Protein AF-A0A3G8LGU8-F1 (afdb_monomer_lite)

pLDDT: mean 89.73, std 9.66, range [51.25, 98.5]

Organism: NCBI:txid538220

Radius of gyration: 16.52 Å; chains: 1; bounding box: 52×31×37 Å

Secondary structure (DSSP, 8-state):
--HHHHHHHHHHHHHHHHHHHHHHHHHHHHHHHHHHHT----HHHHHHH----HHHHHHHHHHHHTHHHHHHHHHHHS-TT--GGGS-HHHHHHHHHHHHHHTTS-HHHHHHHHHHHHHHHSSTTHHHHHHHHHHHHHHHHT-

InterPro domains:
  IPR006027 NusB/RsmB/TIM44 [PF01029] (28-139)
  IPR035926 NusB-like superfamily [G3DSA:1.10.940.10] (21-143)
  IPR035926 NusB-like superfamily [SSF48013] (22-135)

Foldseek 3Di:
DDPVVVVVVVVVVVVVVVVVLVLLVVLLVQQLVCLVVVHQRDLVVCVVPDDDDPVSSVLNVVCSVCVVVLVVLLCVLDDPVDDPNPDRSSLSSLLSSLLSVVVPDDLVVSLVSSLVVCVVPPPDPSSVVSSSSSVSSNVVVVD

Sequence (143 aa):
MDQNNKTEINKNKIRFLYKALKFRINIITIIYQAELFNEKIDSNEIFKNQDLSASELKVIEEIALDYDRFIKVSKSLISSEWEWERISPLTRAIIIYGEYEMLHNDKLVVINEMVKITKNYVPNNDYKFVNKVLDMFAKKINK

Structure (mmCIF, N/CA/C/O backbone):
data_AF-A0A3G8LGU8-F1
#
_entry.id   AF-A0A3G8LGU8-F1
#
loop_
_atom_site.group_PDB
_atom_site.id
_atom_site.type_symbol
_atom_site.label_atom_id
_atom_site.label_alt_id
_atom_site.label_comp_id
_atom_site.label_asym_id
_atom_site.label_entity_id
_atom_site.label_seq_id
_atom_site.pdbx_PDB_ins_code
_atom_site.Cartn_x
_atom_site.Cartn_y
_atom_site.Cartn_z
_atom_site.occupancy
_atom_site.B_iso_or_equiv
_atom_site.auth_seq_id
_atom_site.auth_comp_id
_atom_site.auth_asym_id
_atom_site.auth_atom_id
_atom_site.pdbx_PDB_model_num
ATOM 1 N N . MET A 1 1 ? 36.854 14.179 -13.150 1.00 55.00 1 MET A N 1
ATOM 2 C CA . MET A 1 1 ? 35.685 13.391 -12.680 1.00 55.00 1 MET A CA 1
ATOM 3 C C . MET A 1 1 ? 34.451 14.194 -13.030 1.00 55.00 1 MET A C 1
ATOM 5 O O . MET A 1 1 ? 34.080 15.127 -12.322 1.00 55.00 1 MET A O 1
ATOM 9 N N . ASP A 1 2 ? 33.918 13.893 -14.206 1.00 63.94 2 ASP A N 1
ATOM 10 C CA . ASP A 1 2 ? 33.371 14.906 -15.103 1.00 63.94 2 ASP A CA 1
ATOM 11 C C . ASP A 1 2 ? 31.873 15.130 -14.900 1.00 63.94 2 ASP A C 1
ATOM 13 O O . ASP A 1 2 ? 31.121 14.209 -14.569 1.00 63.94 2 ASP A O 1
ATOM 17 N N . GLN A 1 3 ? 31.430 16.371 -15.120 1.00 65.00 3 GLN A N 1
ATOM 18 C CA . GLN A 1 3 ? 30.024 16.786 -15.023 1.00 65.00 3 GLN A CA 1
ATOM 19 C C . GLN A 1 3 ? 29.087 15.921 -15.892 1.00 65.00 3 GLN A C 1
ATOM 21 O O . GLN A 1 3 ? 27.934 15.702 -15.514 1.00 65.00 3 GLN A O 1
ATOM 26 N N . ASN A 1 4 ? 29.593 15.349 -16.990 1.00 70.31 4 ASN A N 1
ATOM 27 C CA . ASN A 1 4 ? 28.853 14.426 -17.855 1.00 70.31 4 ASN A CA 1
ATOM 28 C C . ASN A 1 4 ? 28.490 13.111 -17.148 1.00 70.31 4 ASN A C 1
ATOM 30 O O . ASN A 1 4 ? 27.339 12.686 -17.217 1.00 70.31 4 ASN A O 1
ATOM 34 N N . ASN A 1 5 ? 29.412 12.529 -16.373 1.00 73.25 5 ASN A N 1
ATOM 35 C CA . ASN A 1 5 ? 29.165 11.285 -15.637 1.00 73.25 5 ASN A CA 1
ATOM 36 C C . ASN A 1 5 ? 28.153 11.507 -14.492 1.00 73.25 5 ASN A C 1
ATOM 38 O O . ASN A 1 5 ? 27.206 10.744 -14.317 1.00 73.25 5 ASN A O 1
ATOM 42 N N . LYS A 1 6 ? 28.256 12.636 -13.769 1.00 73.81 6 LYS A N 1
ATOM 43 C CA . LYS A 1 6 ? 27.252 13.023 -12.752 1.00 73.81 6 LYS A CA 1
ATOM 44 C C . LYS A 1 6 ? 25.853 13.225 -13.353 1.00 73.81 6 LYS A C 1
ATOM 46 O O . LYS A 1 6 ? 24.857 12.844 -12.741 1.00 73.81 6 LYS A O 1
ATOM 51 N N . THR A 1 7 ? 25.773 13.809 -14.548 1.00 78.62 7 THR A N 1
ATOM 52 C CA . THR A 1 7 ? 24.504 14.051 -15.253 1.00 78.62 7 THR A CA 1
ATOM 53 C C . THR A 1 7 ? 23.851 12.745 -15.706 1.00 78.62 7 THR A C 1
ATOM 55 O O . THR A 1 7 ? 22.640 12.575 -15.564 1.00 78.62 7 THR A O 1
ATOM 58 N N . GLU A 1 8 ? 24.641 11.798 -16.204 1.00 83.00 8 GLU A N 1
ATOM 59 C CA . GLU A 1 8 ? 24.161 10.484 -16.630 1.00 83.00 8 GLU A CA 1
ATOM 60 C C . GLU A 1 8 ? 23.677 9.627 -15.450 1.00 83.00 8 GLU A C 1
ATOM 62 O O . GLU A 1 8 ? 22.576 9.070 -15.498 1.00 83.00 8 GLU A O 1
ATOM 67 N N . ILE A 1 9 ? 24.421 9.621 -14.337 1.00 83.38 9 ILE A N 1
ATOM 68 C CA . ILE A 1 9 ? 24.011 8.965 -13.084 1.00 83.38 9 ILE A CA 1
ATOM 69 C C . ILE A 1 9 ? 22.657 9.508 -12.599 1.00 83.38 9 ILE A C 1
ATOM 71 O O . ILE A 1 9 ? 21.764 8.733 -12.245 1.00 83.38 9 ILE A O 1
ATOM 75 N N . ASN A 1 10 ? 22.462 10.830 -12.634 1.00 88.94 10 ASN A N 1
ATOM 76 C CA . ASN A 1 10 ? 21.195 11.450 -12.241 1.00 88.94 10 ASN A CA 1
ATOM 77 C C . ASN A 1 10 ? 20.031 11.039 -13.153 1.00 88.94 10 ASN A C 1
ATOM 79 O O . ASN A 1 10 ? 18.954 10.709 -12.653 1.00 88.94 10 ASN A O 1
ATOM 83 N N . LYS A 1 11 ? 20.239 10.992 -14.476 1.00 88.75 11 LYS A N 1
ATOM 84 C CA . LYS A 1 11 ? 19.216 10.525 -15.429 1.00 88.75 11 LYS A CA 1
ATOM 85 C C . LYS A 1 11 ? 18.814 9.074 -15.165 1.00 88.75 11 LYS A C 1
ATOM 87 O O . LYS A 1 11 ? 17.623 8.765 -15.133 1.00 88.75 11 LYS A O 1
ATOM 92 N N . ASN A 1 12 ? 19.787 8.198 -14.921 1.00 91.06 12 ASN A N 1
ATOM 93 C CA . ASN A 1 12 ? 19.529 6.788 -14.629 1.00 91.06 12 ASN A CA 1
ATOM 94 C C . ASN A 1 12 ? 18.749 6.609 -13.323 1.00 91.06 12 ASN A C 1
ATOM 96 O O . ASN A 1 12 ? 17.773 5.858 -13.286 1.00 91.06 12 ASN A O 1
ATOM 100 N N . LYS A 1 13 ? 19.109 7.364 -12.279 1.00 90.88 13 LYS A N 1
ATOM 101 C CA . LYS A 1 13 ? 18.372 7.375 -11.010 1.00 90.88 13 LYS A CA 1
ATOM 102 C C . LYS A 1 13 ? 16.930 7.849 -11.190 1.00 90.88 13 LYS A C 1
ATOM 104 O O . LYS A 1 13 ? 16.017 7.193 -10.699 1.00 90.88 13 LYS A O 1
ATOM 109 N N . ILE A 1 14 ? 16.706 8.945 -11.918 1.00 91.69 14 ILE A N 1
ATOM 110 C CA . ILE A 1 14 ? 15.353 9.458 -12.195 1.00 91.69 14 ILE A CA 1
ATOM 111 C C . ILE A 1 14 ? 14.529 8.413 -12.947 1.00 91.69 14 ILE A C 1
ATOM 113 O O . ILE A 1 14 ? 13.391 8.142 -12.572 1.00 91.69 14 ILE A O 1
ATOM 117 N N . ARG A 1 15 ? 15.111 7.773 -13.968 1.00 93.31 15 ARG A N 1
ATOM 118 C CA . ARG A 1 15 ? 14.438 6.714 -14.729 1.00 93.31 15 ARG A CA 1
ATOM 119 C C . ARG A 1 15 ? 14.059 5.529 -13.844 1.00 93.31 15 ARG A C 1
ATOM 121 O O . ARG A 1 15 ? 12.964 4.995 -13.994 1.00 93.31 15 ARG A O 1
ATOM 128 N N . PHE A 1 16 ? 14.944 5.118 -12.939 1.00 92.44 16 PHE A N 1
ATOM 129 C CA . PHE A 1 16 ? 14.666 4.051 -11.981 1.00 92.44 16 PHE A CA 1
ATOM 130 C C . PHE A 1 16 ? 13.510 4.420 -11.043 1.00 92.44 16 PHE A C 1
ATOM 132 O O . PHE A 1 16 ? 12.551 3.661 -10.932 1.00 92.44 16 PHE A O 1
ATOM 139 N N . LEU A 1 17 ? 13.557 5.612 -10.438 1.00 92.19 17 LEU A N 1
ATOM 140 C CA . LEU A 1 17 ? 12.504 6.098 -9.541 1.00 92.19 17 LEU A CA 1
ATOM 141 C C . LEU A 1 17 ? 11.157 6.222 -10.259 1.00 92.19 17 LEU A C 1
ATOM 143 O O . LEU A 1 17 ? 10.133 5.827 -9.712 1.00 92.19 17 LEU A O 1
ATOM 147 N N . TYR A 1 18 ? 11.162 6.709 -11.500 1.00 93.88 18 TYR A N 1
ATOM 148 C CA . TYR A 1 18 ? 9.960 6.797 -12.321 1.00 93.88 18 TYR A CA 1
ATOM 149 C C . TYR A 1 18 ? 9.362 5.417 -12.615 1.00 93.88 18 TYR A C 1
ATOM 151 O O . TYR A 1 18 ? 8.157 5.232 -12.474 1.00 93.88 18 TYR A O 1
ATOM 159 N N . LYS A 1 19 ? 10.194 4.432 -12.980 1.00 94.38 19 LYS A N 1
ATOM 160 C CA . LYS A 1 19 ? 9.735 3.052 -13.195 1.00 94.38 19 LYS A CA 1
ATOM 161 C C . LYS A 1 19 ? 9.132 2.454 -11.926 1.00 94.38 19 LYS A C 1
ATOM 163 O O . LYS A 1 19 ? 8.055 1.877 -11.998 1.00 94.38 19 LYS A O 1
ATOM 168 N N . ALA A 1 20 ? 9.798 2.625 -10.784 1.00 93.81 20 ALA A N 1
ATOM 169 C CA . ALA A 1 20 ? 9.303 2.137 -9.501 1.00 93.81 20 ALA A CA 1
ATOM 170 C C . ALA A 1 20 ? 7.975 2.806 -9.117 1.00 93.81 20 ALA A C 1
ATOM 172 O O . ALA A 1 20 ? 7.037 2.124 -8.725 1.00 93.81 20 ALA A O 1
ATOM 173 N N . LEU A 1 21 ? 7.854 4.126 -9.282 1.00 95.44 21 LEU A N 1
ATOM 174 C CA . LEU A 1 21 ? 6.600 4.836 -9.031 1.00 95.44 21 LEU A CA 1
ATOM 175 C C . LEU A 1 21 ? 5.480 4.348 -9.957 1.00 95.44 21 LEU A C 1
ATOM 177 O O . LEU A 1 21 ? 4.392 4.055 -9.475 1.00 95.44 21 LEU A O 1
ATOM 181 N N . LYS A 1 22 ? 5.747 4.226 -11.265 1.00 95.25 22 LYS A N 1
ATOM 182 C CA . LYS A 1 22 ? 4.765 3.729 -12.238 1.00 95.25 22 LYS A CA 1
ATOM 183 C C . LYS A 1 22 ? 4.263 2.334 -11.856 1.00 95.25 22 LYS A C 1
ATOM 185 O O . LYS A 1 22 ? 3.058 2.121 -11.840 1.00 95.25 22 LYS A O 1
ATOM 190 N N . PHE A 1 23 ? 5.175 1.440 -11.480 1.00 95.75 23 PHE A N 1
ATOM 191 C CA . PHE A 1 23 ? 4.850 0.090 -11.020 1.00 95.75 23 PHE A CA 1
ATOM 192 C C . PHE A 1 23 ? 3.884 0.106 -9.824 1.00 95.75 23 PHE A C 1
ATOM 194 O O . PHE A 1 23 ? 2.842 -0.544 -9.856 1.00 95.75 23 PHE A O 1
ATOM 201 N N . ARG A 1 24 ? 4.178 0.916 -8.794 1.00 97.50 24 ARG A N 1
ATOM 202 C CA . ARG A 1 24 ? 3.294 1.070 -7.624 1.00 97.50 24 ARG A CA 1
ATOM 203 C C . ARG A 1 24 ? 1.916 1.593 -8.016 1.00 97.50 24 ARG A C 1
ATOM 205 O O . ARG A 1 24 ? 0.909 1.043 -7.589 1.00 97.50 24 ARG A O 1
ATOM 212 N N . ILE A 1 25 ? 1.869 2.644 -8.837 1.00 96.50 25 ILE A N 1
ATOM 213 C CA . ILE A 1 25 ? 0.612 3.275 -9.261 1.00 96.50 25 ILE A CA 1
ATOM 214 C C . ILE A 1 25 ? -0.258 2.307 -10.062 1.00 96.50 25 ILE A C 1
ATOM 216 O O . ILE A 1 25 ? -1.465 2.261 -9.832 1.00 96.50 25 ILE A O 1
ATOM 220 N N . ASN A 1 26 ? 0.337 1.510 -10.948 1.00 94.88 26 ASN A N 1
ATOM 221 C CA . ASN A 1 26 ? -0.393 0.510 -11.719 1.00 94.88 26 ASN A CA 1
ATOM 222 C C . ASN A 1 26 ? -1.086 -0.503 -10.797 1.00 94.88 26 ASN A C 1
ATOM 224 O O . ASN A 1 26 ? -2.288 -0.717 -10.916 1.00 94.88 26 ASN A O 1
ATOM 228 N N . ILE A 1 27 ? -0.367 -1.051 -9.814 1.00 95.75 27 ILE A N 1
ATOM 229 C CA . ILE A 1 27 ? -0.931 -2.032 -8.875 1.00 95.75 27 ILE A CA 1
ATOM 230 C C . ILE A 1 27 ? -1.986 -1.393 -7.963 1.00 95.75 27 ILE A C 1
ATOM 232 O O . ILE A 1 27 ? -3.079 -1.934 -7.810 1.00 95.75 27 ILE A O 1
ATOM 236 N N . ILE A 1 28 ? -1.701 -0.212 -7.404 1.00 97.19 28 ILE A N 1
ATOM 237 C CA . ILE A 1 28 ? -2.655 0.532 -6.566 1.00 97.19 28 ILE A CA 1
ATOM 238 C C . ILE A 1 28 ? -3.943 0.831 -7.339 1.00 97.19 28 ILE A C 1
ATOM 240 O O . ILE A 1 28 ? -5.021 0.775 -6.758 1.00 97.19 28 ILE A O 1
ATOM 244 N N . THR A 1 29 ? -3.857 1.112 -8.641 1.00 94.62 29 THR A N 1
ATOM 245 C CA . THR A 1 29 ? -5.034 1.374 -9.483 1.00 94.62 29 THR A CA 1
ATOM 246 C C . THR A 1 29 ? -5.937 0.148 -9.591 1.00 94.62 29 THR A C 1
ATOM 248 O O . THR A 1 29 ? -7.154 0.288 -9.505 1.00 94.62 29 THR A O 1
ATOM 251 N N . ILE A 1 30 ? -5.363 -1.049 -9.720 1.00 93.81 30 ILE A N 1
ATOM 252 C CA . ILE A 1 30 ? -6.127 -2.304 -9.749 1.00 93.81 30 ILE A CA 1
ATOM 253 C C . ILE A 1 30 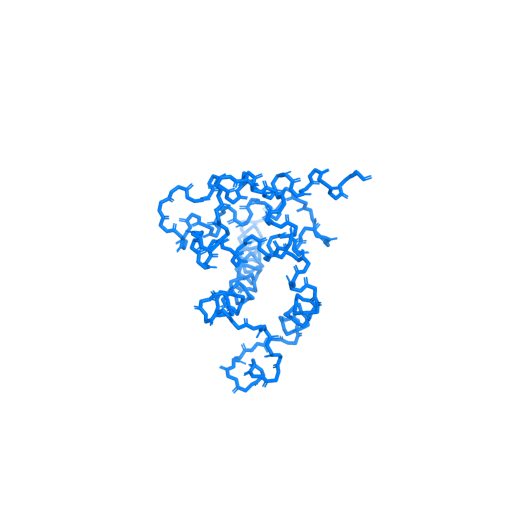? -6.822 -2.554 -8.409 1.00 93.81 30 ILE A C 1
ATOM 255 O O . ILE A 1 30 ? -8.018 -2.831 -8.373 1.00 93.81 30 ILE A O 1
ATOM 259 N N . ILE A 1 31 ? -6.101 -2.386 -7.299 1.00 95.50 31 ILE A N 1
ATOM 260 C CA . ILE A 1 31 ? -6.685 -2.543 -5.960 1.00 95.50 31 ILE A CA 1
ATOM 261 C C . ILE A 1 31 ? -7.784 -1.495 -5.735 1.00 95.50 31 ILE A C 1
ATOM 263 O O . ILE A 1 31 ? -8.836 -1.797 -5.185 1.00 95.50 31 ILE A O 1
ATOM 267 N N . TYR A 1 32 ? -7.574 -0.264 -6.201 1.00 95.25 32 TYR A N 1
ATOM 268 C CA . TYR A 1 32 ? -8.568 0.801 -6.121 1.00 95.25 32 TYR A CA 1
ATOM 269 C C . TYR A 1 32 ? -9.853 0.448 -6.872 1.00 95.25 32 TYR A C 1
ATOM 271 O O . TYR A 1 32 ? -10.933 0.704 -6.348 1.00 95.25 32 TYR A O 1
ATOM 279 N N . GLN A 1 33 ? -9.757 -0.149 -8.063 1.00 92.56 33 GLN A N 1
ATOM 280 C CA . GLN A 1 33 ? -10.931 -0.609 -8.809 1.00 92.56 33 GLN A CA 1
ATOM 281 C C . GLN A 1 33 ? -11.719 -1.651 -8.005 1.00 92.56 33 GLN A C 1
ATOM 283 O O . GLN A 1 33 ? -12.919 -1.473 -7.811 1.00 92.56 33 GLN A O 1
ATOM 288 N N . ALA A 1 34 ? -11.040 -2.662 -7.456 1.00 91.88 34 ALA A N 1
ATOM 289 C CA . ALA A 1 34 ? -11.660 -3.671 -6.594 1.00 91.88 34 ALA A CA 1
ATOM 290 C C . ALA A 1 34 ? -12.365 -3.035 -5.378 1.00 91.88 34 ALA A C 1
ATOM 292 O O . ALA A 1 34 ? -13.538 -3.297 -5.112 1.00 91.88 34 ALA A O 1
ATOM 293 N N . GLU A 1 35 ? -11.691 -2.103 -4.699 1.00 93.12 35 GLU A N 1
ATOM 294 C CA . GLU A 1 35 ? -12.243 -1.372 -3.555 1.00 93.12 35 GLU A CA 1
ATOM 295 C C . GLU A 1 35 ? -13.413 -0.442 -3.919 1.00 93.12 35 GLU A C 1
ATOM 297 O O . GLU A 1 35 ? -14.284 -0.193 -3.082 1.00 93.12 35 GLU A O 1
ATOM 302 N N . LEU A 1 36 ? -13.434 0.106 -5.137 1.00 92.12 36 LEU A N 1
ATOM 303 C CA . LEU A 1 36 ? -14.492 0.993 -5.622 1.00 92.12 36 LEU A CA 1
ATOM 304 C C . LEU A 1 36 ? -15.774 0.217 -5.945 1.00 92.12 36 LEU A C 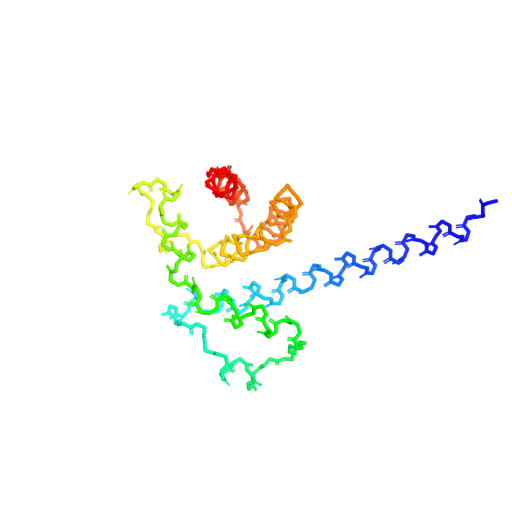1
ATOM 306 O O . LEU A 1 36 ? -16.862 0.690 -5.618 1.00 92.12 36 LEU A O 1
ATOM 310 N N . PHE A 1 37 ? -15.644 -0.958 -6.565 1.00 90.31 37 PHE A N 1
ATOM 311 C CA . PHE A 1 37 ? -16.774 -1.820 -6.925 1.00 90.31 37 PHE A CA 1
ATOM 312 C C . PHE A 1 37 ? -17.167 -2.800 -5.813 1.00 90.31 37 PHE A C 1
ATOM 314 O O . PHE A 1 37 ? -18.216 -3.432 -5.901 1.00 90.31 37 PHE A O 1
ATOM 321 N N . ASN A 1 38 ? -16.378 -2.873 -4.734 1.00 84.75 38 ASN A N 1
ATOM 322 C CA . ASN A 1 38 ? -16.543 -3.839 -3.648 1.00 84.75 38 ASN A CA 1
ATOM 323 C C . ASN A 1 38 ? -16.521 -5.291 -4.166 1.00 84.75 38 ASN A C 1
ATOM 325 O O . ASN A 1 38 ? -17.288 -6.151 -3.727 1.00 84.75 38 ASN A O 1
ATOM 329 N N . GLU A 1 39 ? -15.626 -5.535 -5.118 1.00 85.38 39 GLU A N 1
ATOM 330 C CA . GLU A 1 39 ? -15.404 -6.816 -5.781 1.00 85.38 39 GLU A CA 1
ATOM 331 C C . GLU A 1 39 ? -14.008 -7.334 -5.438 1.00 85.38 39 GLU A C 1
ATOM 333 O O . GLU A 1 39 ? -13.095 -6.569 -5.123 1.00 85.38 39 GLU A O 1
ATOM 338 N N . LYS A 1 40 ? -13.829 -8.656 -5.468 1.00 80.25 40 LYS A N 1
ATOM 339 C CA . LYS A 1 40 ? -12.502 -9.246 -5.281 1.00 80.25 40 LYS A CA 1
ATOM 340 C C . LYS A 1 40 ? -11.676 -9.070 -6.550 1.00 80.25 40 LYS A C 1
ATOM 342 O O . LYS A 1 40 ? -12.209 -9.066 -7.652 1.00 80.25 40 LYS A O 1
ATOM 347 N N . ILE A 1 41 ? -10.363 -8.980 -6.377 1.00 84.88 41 ILE A N 1
ATOM 348 C CA . ILE A 1 41 ? -9.410 -8.944 -7.487 1.00 84.88 41 ILE A CA 1
ATOM 349 C C . ILE A 1 41 ? -9.476 -10.292 -8.227 1.00 84.88 41 ILE A C 1
ATOM 351 O O . ILE A 1 41 ? -9.005 -11.301 -7.702 1.00 84.88 41 ILE A O 1
ATOM 355 N N . ASP A 1 42 ? -10.054 -10.313 -9.432 1.00 80.44 42 ASP A N 1
ATOM 356 C CA . ASP A 1 42 ? -10.021 -11.470 -10.337 1.00 80.44 42 ASP A CA 1
ATOM 357 C C . ASP A 1 42 ? -8.913 -11.283 -11.377 1.00 80.44 42 ASP A C 1
ATOM 359 O O . ASP A 1 42 ? -8.965 -10.398 -12.238 1.00 80.44 42 ASP A O 1
ATOM 363 N N . SER A 1 43 ? -7.897 -12.144 -11.312 1.00 71.31 43 SER A N 1
ATOM 364 C CA . SER A 1 43 ? -6.777 -12.106 -12.245 1.00 71.31 43 SER A CA 1
ATOM 365 C C . SER A 1 43 ? -7.239 -12.268 -13.696 1.00 71.31 43 SER A C 1
ATOM 367 O O . SER A 1 43 ? -6.755 -11.540 -14.563 1.00 71.31 43 SER A O 1
ATOM 369 N N . ASN A 1 44 ? -8.230 -13.124 -13.976 1.00 73.50 44 ASN A N 1
ATOM 370 C CA . ASN A 1 44 ? -8.718 -13.388 -15.335 1.00 73.50 44 ASN A CA 1
ATOM 371 C C . ASN A 1 44 ? -9.332 -12.153 -16.000 1.00 73.50 44 ASN A C 1
ATOM 373 O O . ASN A 1 44 ? -9.241 -11.997 -17.220 1.00 73.50 44 ASN A O 1
ATOM 377 N N . GLU A 1 45 ? -9.974 -11.285 -15.221 1.00 72.62 45 GLU A N 1
ATOM 378 C CA . GLU A 1 45 ? -10.553 -10.039 -15.727 1.00 72.62 45 GLU A CA 1
ATOM 379 C C . GLU A 1 45 ? -9.484 -8.972 -15.957 1.00 72.62 45 GLU A C 1
ATOM 381 O O . GLU A 1 45 ? -9.534 -8.237 -16.947 1.00 72.62 45 GLU A O 1
ATOM 386 N N . ILE A 1 46 ? -8.465 -8.939 -15.101 1.00 74.19 46 ILE A N 1
ATOM 387 C CA . ILE A 1 46 ? -7.330 -8.020 -15.217 1.00 74.19 46 ILE A CA 1
ATOM 388 C C . ILE A 1 46 ? -6.526 -8.313 -16.487 1.00 74.19 46 ILE A C 1
ATOM 390 O O . ILE A 1 46 ? -6.212 -7.384 -17.235 1.00 74.19 46 ILE A O 1
ATOM 394 N N . PHE A 1 47 ? -6.278 -9.594 -16.791 1.00 67.12 47 PHE A N 1
ATOM 395 C CA . PHE A 1 47 ? -5.582 -10.024 -18.012 1.00 67.12 47 PHE A CA 1
ATOM 396 C C . PHE A 1 47 ? -6.259 -9.551 -19.306 1.00 67.12 47 PHE A C 1
ATOM 398 O O . PHE A 1 47 ? -5.586 -9.380 -20.320 1.00 67.12 47 PHE A O 1
ATOM 405 N N . LYS A 1 48 ? -7.582 -9.353 -19.302 1.00 66.19 48 LYS A N 1
ATOM 406 C CA . LYS A 1 48 ? -8.332 -8.960 -20.504 1.00 66.19 48 LYS A CA 1
ATOM 407 C C . LYS A 1 48 ? -8.279 -7.460 -20.786 1.00 66.19 48 LYS A C 1
ATOM 409 O O . LYS A 1 48 ? -8.465 -7.062 -21.932 1.00 66.19 48 LYS A O 1
ATOM 414 N N . ASN A 1 49 ? -8.047 -6.644 -19.759 1.00 61.28 49 ASN A N 1
ATOM 415 C CA . ASN A 1 49 ? -8.413 -5.228 -19.790 1.00 61.28 49 ASN A CA 1
ATOM 416 C C . ASN A 1 49 ? -7.243 -4.256 -19.560 1.00 61.28 49 ASN A C 1
ATOM 418 O O . ASN A 1 49 ? -7.447 -3.047 -19.669 1.00 61.28 49 ASN A O 1
ATOM 422 N N . GLN A 1 50 ? -6.036 -4.732 -19.226 1.00 68.75 50 GLN A N 1
ATOM 423 C CA . GLN A 1 50 ? -4.921 -3.872 -18.803 1.00 68.75 50 GLN A CA 1
ATOM 424 C C . GLN A 1 50 ? -3.577 -4.310 -19.418 1.00 68.75 50 GLN A C 1
ATOM 426 O O . GLN A 1 50 ? -3.257 -5.496 -19.457 1.00 68.75 50 GLN A O 1
ATOM 431 N N . ASP A 1 51 ? -2.756 -3.343 -19.843 1.00 80.38 51 ASP A N 1
ATOM 432 C CA . ASP A 1 51 ? -1.374 -3.569 -20.304 1.00 80.38 51 ASP A CA 1
ATOM 433 C C . ASP A 1 51 ? -0.421 -3.605 -19.095 1.00 80.38 51 ASP A C 1
ATOM 435 O O . ASP A 1 51 ? 0.207 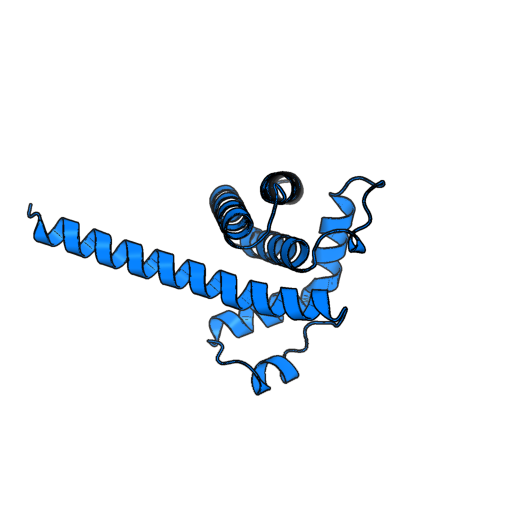-2.604 -18.732 1.00 80.38 51 ASP A O 1
ATOM 439 N N . LEU A 1 52 ? -0.394 -4.749 -18.405 1.00 84.81 52 LEU A N 1
ATOM 440 C CA . LEU A 1 52 ? 0.445 -4.990 -17.230 1.00 84.81 52 LEU A CA 1
ATOM 441 C C . LEU A 1 52 ? 1.651 -5.858 -17.582 1.00 84.81 52 LEU A C 1
ATOM 443 O O . LEU A 1 52 ? 1.559 -6.853 -18.300 1.00 84.81 52 LEU A O 1
ATOM 447 N N . SER A 1 53 ? 2.800 -5.521 -17.005 1.00 90.00 53 SER A N 1
ATOM 448 C CA . SER A 1 53 ? 3.980 -6.378 -17.058 1.00 90.00 53 SER A CA 1
ATOM 449 C C . SER A 1 53 ? 3.770 -7.663 -16.253 1.00 90.00 53 SER A C 1
ATOM 451 O O . SER A 1 53 ? 3.050 -7.686 -15.254 1.00 90.00 53 SER A O 1
ATOM 453 N N . ALA A 1 54 ? 4.487 -8.729 -16.621 1.00 89.75 54 ALA A N 1
ATOM 454 C CA . ALA A 1 54 ? 4.444 -10.003 -15.896 1.00 89.75 54 ALA A CA 1
ATOM 455 C C . ALA A 1 54 ? 4.763 -9.854 -14.394 1.00 89.75 54 ALA A C 1
ATOM 457 O O . ALA A 1 54 ? 4.202 -10.559 -13.560 1.00 89.75 54 ALA A O 1
ATOM 458 N N . SER A 1 55 ? 5.642 -8.913 -14.034 1.00 91.88 55 SER A N 1
ATOM 459 C CA . SER A 1 55 ? 5.952 -8.605 -12.636 1.00 91.88 55 SER A CA 1
ATOM 460 C C . SER A 1 55 ? 4.804 -7.923 -11.894 1.00 91.88 55 SER A C 1
ATOM 462 O O . SER A 1 55 ? 4.614 -8.201 -10.716 1.00 91.88 55 SER A O 1
ATOM 464 N N . GLU A 1 56 ? 4.048 -7.039 -12.552 1.00 93.50 56 GLU A N 1
ATOM 465 C CA . GLU A 1 56 ? 2.880 -6.387 -11.936 1.00 93.50 56 GLU A CA 1
ATOM 466 C C . GLU A 1 56 ? 1.766 -7.407 -11.709 1.00 93.50 56 GLU A C 1
ATOM 468 O O . GLU A 1 56 ? 1.204 -7.463 -10.619 1.00 93.50 56 GLU A O 1
ATOM 473 N N . LEU A 1 57 ? 1.516 -8.263 -12.703 1.00 90.75 57 LEU A N 1
ATOM 474 C CA . LEU A 1 57 ? 0.538 -9.347 -12.620 1.00 90.75 57 LEU A CA 1
ATOM 475 C C . LEU A 1 57 ? 0.834 -10.294 -11.461 1.00 90.75 57 LEU A C 1
ATOM 477 O O . LEU A 1 57 ? -0.049 -10.559 -10.654 1.00 90.75 57 LEU A O 1
ATOM 481 N N . LYS A 1 58 ? 2.091 -10.724 -11.319 1.00 92.38 58 LYS A N 1
ATOM 482 C CA . LYS A 1 58 ? 2.497 -11.591 -10.211 1.00 92.38 58 LYS A CA 1
ATOM 483 C C . LYS A 1 58 ? 2.190 -10.965 -8.846 1.00 92.38 58 LYS A C 1
ATOM 485 O O . LYS A 1 58 ? 1.659 -11.634 -7.968 1.00 92.38 58 LYS A O 1
ATOM 490 N N . VAL A 1 59 ? 2.510 -9.682 -8.664 1.00 95.00 59 VAL A N 1
ATOM 491 C CA . VAL A 1 59 ? 2.217 -8.977 -7.406 1.00 95.00 59 VAL A CA 1
ATOM 492 C C . VAL A 1 59 ? 0.711 -8.903 -7.156 1.00 95.00 59 VAL A C 1
ATOM 494 O O . VAL A 1 59 ? 0.260 -9.117 -6.036 1.00 95.00 59 VAL A O 1
ATOM 497 N N . ILE A 1 60 ? -0.075 -8.617 -8.191 1.00 93.50 60 ILE A N 1
ATOM 498 C CA . ILE A 1 60 ? -1.535 -8.556 -8.090 1.00 93.50 60 ILE A CA 1
ATOM 499 C C . ILE A 1 60 ? -2.114 -9.917 -7.694 1.00 93.50 60 ILE A C 1
ATOM 501 O O . ILE A 1 60 ? -2.973 -9.965 -6.820 1.00 93.50 60 ILE A O 1
ATOM 505 N N . GLU A 1 61 ? -1.634 -11.011 -8.287 1.00 92.25 61 GLU A N 1
ATOM 506 C CA . GLU A 1 61 ? -2.049 -12.373 -7.933 1.00 92.25 61 GLU A CA 1
ATOM 507 C C . GLU A 1 61 ? -1.718 -12.703 -6.473 1.00 92.25 61 GLU A C 1
ATOM 509 O O . GLU A 1 61 ? -2.569 -13.213 -5.747 1.00 92.25 61 GLU A O 1
ATOM 514 N N . GLU A 1 62 ? -0.515 -12.354 -6.009 1.00 94.25 62 GLU A N 1
ATOM 515 C CA . GLU A 1 62 ? -0.121 -12.533 -4.607 1.00 94.25 62 GLU A CA 1
ATOM 516 C C . GLU A 1 62 ? -1.020 -11.725 -3.654 1.00 94.25 62 GLU A C 1
ATOM 518 O O . GLU A 1 62 ? -1.465 -12.245 -2.630 1.00 94.25 62 GLU A O 1
ATOM 523 N N . ILE A 1 63 ? -1.346 -10.476 -4.003 1.00 94.69 63 ILE A N 1
ATOM 524 C CA . ILE A 1 63 ? -2.263 -9.639 -3.217 1.00 94.69 63 ILE A CA 1
ATOM 525 C C . ILE A 1 63 ? -3.683 -10.214 -3.227 1.00 94.69 63 ILE A C 1
ATOM 527 O O . ILE A 1 63 ? -4.338 -10.214 -2.187 1.00 94.69 63 ILE A O 1
ATOM 531 N N . ALA A 1 64 ? -4.161 -10.717 -4.367 1.00 92.69 64 ALA A N 1
ATOM 532 C CA . ALA A 1 64 ? -5.497 -11.291 -4.504 1.00 92.69 64 ALA A CA 1
ATOM 533 C C . ALA A 1 64 ? -5.691 -12.524 -3.607 1.00 92.69 64 ALA A C 1
ATOM 535 O O . ALA A 1 64 ? -6.745 -12.675 -2.987 1.00 92.69 64 ALA A O 1
ATOM 536 N N . LEU A 1 65 ? -4.663 -13.374 -3.489 1.00 92.94 65 LEU A N 1
ATOM 537 C CA . LEU A 1 65 ? -4.691 -14.567 -2.636 1.00 92.94 65 LEU A CA 1
ATOM 538 C C . LEU A 1 65 ? -4.856 -14.228 -1.147 1.00 92.94 65 LEU A C 1
ATOM 540 O O . LEU A 1 65 ? -5.574 -14.927 -0.435 1.00 92.94 65 LEU A O 1
ATOM 544 N N . ASP A 1 66 ? -4.229 -13.142 -0.691 1.00 92.69 66 ASP A N 1
ATOM 545 C CA . ASP A 1 66 ? -4.227 -12.707 0.712 1.00 92.69 66 ASP A CA 1
ATOM 546 C C . ASP A 1 66 ? -5.112 -11.471 0.970 1.00 92.69 66 ASP A C 1
ATOM 548 O O . ASP A 1 66 ? -5.036 -10.840 2.028 1.00 92.69 66 ASP A O 1
ATOM 552 N N . TYR A 1 67 ? -5.991 -11.122 0.031 1.00 92.06 67 TYR A N 1
ATOM 553 C CA . TYR A 1 67 ? -6.717 -9.851 0.032 1.00 92.06 67 TYR A CA 1
ATOM 554 C C . TYR A 1 67 ? -7.534 -9.608 1.308 1.00 92.06 67 TYR A C 1
ATOM 556 O O . TYR A 1 67 ? -7.370 -8.600 2.002 1.00 92.06 67 TYR A O 1
ATOM 564 N N . ASP A 1 68 ? -8.357 -10.592 1.679 1.00 91.94 68 ASP A N 1
ATOM 565 C CA . ASP A 1 68 ? -9.197 -10.532 2.878 1.00 91.94 68 ASP A CA 1
ATOM 566 C C . ASP A 1 68 ? -8.344 -10.422 4.156 1.00 91.94 68 ASP A C 1
ATOM 568 O O . ASP A 1 68 ? -8.763 -9.826 5.155 1.00 91.94 68 ASP A O 1
ATOM 572 N N . ARG A 1 69 ? -7.125 -10.979 4.137 1.00 93.19 69 ARG A N 1
ATOM 573 C CA . ARG A 1 69 ? -6.185 -10.905 5.257 1.00 93.19 69 ARG A CA 1
ATOM 574 C C . ARG A 1 69 ? -5.614 -9.499 5.402 1.00 93.19 69 ARG A C 1
ATOM 576 O O . ARG A 1 69 ? -5.582 -9.021 6.536 1.00 93.19 69 ARG A O 1
ATOM 583 N N . PHE A 1 70 ? -5.221 -8.838 4.311 1.00 93.94 70 PHE A N 1
ATOM 584 C CA . PHE A 1 70 ? -4.786 -7.436 4.348 1.00 93.94 70 PHE A CA 1
ATOM 585 C C . PHE A 1 70 ? -5.893 -6.542 4.908 1.00 93.94 70 PHE A C 1
ATOM 587 O O . PHE A 1 70 ? -5.696 -5.896 5.934 1.00 93.94 70 PHE A O 1
ATOM 594 N N . ILE A 1 71 ? -7.114 -6.633 4.369 1.00 91.94 71 ILE A N 1
ATOM 595 C CA . ILE A 1 71 ? -8.264 -5.860 4.875 1.00 91.94 71 ILE A CA 1
ATOM 596 C C . ILE A 1 71 ? -8.496 -6.117 6.367 1.00 91.94 71 ILE A C 1
ATOM 598 O O . ILE A 1 71 ? -8.671 -5.181 7.149 1.00 91.94 71 ILE A O 1
ATOM 602 N N . LYS A 1 72 ? -8.483 -7.384 6.797 1.00 92.69 72 LYS A N 1
ATOM 603 C CA . LYS A 1 72 ? -8.663 -7.742 8.209 1.00 92.69 72 LYS A CA 1
ATOM 604 C C . LYS A 1 72 ? -7.569 -7.142 9.092 1.00 92.69 72 LYS A C 1
ATOM 606 O O . LYS A 1 72 ? -7.857 -6.699 10.207 1.00 92.69 72 LYS A O 1
ATOM 611 N N . VAL A 1 73 ? -6.322 -7.138 8.625 1.00 92.94 73 VAL A N 1
ATOM 612 C CA . VAL A 1 73 ? -5.217 -6.522 9.357 1.00 92.94 73 VAL A CA 1
ATOM 613 C C . VAL A 1 73 ? -5.402 -5.012 9.416 1.00 92.94 73 VAL A C 1
ATOM 615 O O . VAL A 1 73 ? -5.397 -4.491 10.532 1.00 92.94 73 VAL A O 1
ATOM 618 N N . SER A 1 74 ? -5.659 -4.332 8.300 1.00 91.94 74 SER A N 1
ATOM 619 C CA . SER A 1 74 ? -5.893 -2.887 8.282 1.00 91.94 74 SER A CA 1
ATOM 620 C C . SER A 1 74 ? -7.044 -2.488 9.212 1.00 91.94 74 SER A C 1
ATOM 622 O O . SER A 1 74 ? -6.871 -1.610 10.057 1.00 91.94 74 SER A O 1
ATOM 624 N N . LYS A 1 75 ? -8.179 -3.206 9.163 1.00 91.50 75 LYS A N 1
ATOM 625 C CA . LYS A 1 75 ? -9.319 -3.029 10.086 1.00 91.50 75 LYS A CA 1
ATOM 626 C C . LYS A 1 75 ? -8.895 -3.137 11.553 1.00 91.50 75 LYS A C 1
ATOM 628 O O . LYS A 1 75 ? -9.309 -2.327 12.371 1.00 91.50 75 LYS A O 1
ATOM 633 N N . SER A 1 76 ? -8.019 -4.089 11.888 1.00 91.56 76 SER A N 1
ATOM 634 C CA . SER A 1 76 ? -7.513 -4.265 13.261 1.00 91.56 76 SER A CA 1
ATOM 635 C C . SER A 1 76 ? -6.560 -3.161 13.744 1.00 91.56 76 SER A C 1
ATOM 637 O O . SER A 1 76 ? -6.276 -3.087 14.939 1.00 91.56 76 SER A O 1
ATOM 639 N N . LEU A 1 77 ? -6.014 -2.349 12.833 1.00 90.38 77 LEU A N 1
ATOM 640 C CA . LEU A 1 77 ? -5.071 -1.265 13.140 1.00 90.38 77 LEU A CA 1
ATOM 641 C C . LEU A 1 77 ? -5.752 0.103 13.238 1.00 90.38 77 LEU A C 1
ATOM 643 O O . LEU A 1 77 ? -5.155 1.065 13.722 1.00 90.38 77 LEU A O 1
ATOM 647 N N . ILE A 1 78 ? -6.990 0.196 12.770 1.00 88.12 78 ILE A N 1
ATOM 648 C CA . ILE A 1 78 ? -7.788 1.412 12.790 1.00 88.12 78 ILE A CA 1
ATOM 649 C C . ILE A 1 78 ? -8.611 1.444 14.089 1.00 88.12 78 ILE A C 1
ATOM 651 O O . ILE A 1 78 ? -8.875 0.409 14.699 1.00 88.12 78 ILE A O 1
ATOM 655 N N . SER A 1 79 ? -8.952 2.646 14.572 1.00 78.81 79 SER A N 1
ATOM 656 C CA . SER A 1 79 ? -9.801 2.799 15.764 1.00 78.81 79 SER A CA 1
ATOM 657 C C . SER A 1 79 ? -11.127 2.064 15.564 1.00 78.81 79 SER A C 1
ATOM 659 O O . SER A 1 79 ? -11.686 2.123 14.474 1.00 78.81 79 SER A O 1
ATOM 661 N N . SER A 1 80 ? -11.676 1.457 16.618 1.00 71.50 80 SER A N 1
ATOM 662 C CA . SER A 1 80 ? -12.994 0.804 16.576 1.00 71.50 80 SER A CA 1
ATOM 663 C C . SER A 1 80 ? -14.140 1.751 16.204 1.00 71.50 80 SER A C 1
ATOM 665 O O . SER A 1 80 ? -15.222 1.296 15.866 1.00 71.50 80 SER A O 1
ATOM 667 N N . GLU A 1 81 ? -13.916 3.064 16.287 1.00 71.81 81 GLU A N 1
ATOM 668 C CA . GLU A 1 81 ? -14.875 4.101 15.884 1.00 71.81 81 GLU A CA 1
ATOM 669 C C . GLU A 1 81 ? -14.854 4.401 14.374 1.00 71.81 81 GLU A C 1
ATOM 671 O O . GLU A 1 81 ? -15.689 5.154 13.873 1.00 71.81 81 GLU A O 1
ATOM 676 N N . TRP A 1 82 ? -13.874 3.865 13.645 1.00 76.00 82 TRP A N 1
ATOM 677 C CA . TRP A 1 82 ? -13.690 4.101 12.219 1.00 76.00 82 TRP A CA 1
ATOM 678 C C . TRP A 1 82 ? -14.085 2.862 11.420 1.00 76.00 82 TRP A C 1
ATOM 680 O O . TRP A 1 82 ? -13.393 1.848 11.428 1.00 76.00 82 TRP A O 1
ATOM 690 N N . GLU A 1 83 ? -15.172 2.989 10.664 1.00 82.56 83 GLU A N 1
ATOM 691 C CA . GLU A 1 83 ? -15.570 1.989 9.675 1.00 82.56 83 GLU A CA 1
ATOM 692 C C . GLU A 1 83 ? -14.626 2.046 8.470 1.00 82.56 83 GLU A C 1
ATOM 694 O O . GLU A 1 83 ? -14.389 3.116 7.900 1.00 82.56 83 GLU A O 1
ATOM 699 N N . TRP A 1 84 ? -14.108 0.891 8.053 1.00 86.12 84 TRP A N 1
ATOM 700 C CA . TRP A 1 84 ? -13.217 0.772 6.893 1.00 86.12 84 TRP A CA 1
ATOM 701 C C . TRP A 1 84 ? -13.848 1.358 5.635 1.00 86.12 84 TRP A C 1
ATOM 703 O O . TRP A 1 84 ? -13.210 2.080 4.878 1.00 86.12 84 TRP A O 1
ATOM 713 N N . GLU A 1 85 ? -15.141 1.118 5.468 1.00 85.44 85 GLU A N 1
ATOM 714 C CA . GLU A 1 85 ? -15.947 1.514 4.326 1.00 85.44 85 GLU A CA 1
ATOM 715 C C . GLU A 1 85 ? -16.106 3.045 4.227 1.00 85.44 85 GLU A C 1
ATOM 717 O O . GLU A 1 85 ? -16.405 3.558 3.150 1.00 85.44 85 GLU A O 1
ATOM 722 N N . ARG A 1 86 ? -15.846 3.800 5.311 1.00 87.62 86 ARG A N 1
ATOM 723 C CA . ARG A 1 86 ? -15.827 5.279 5.303 1.00 87.62 86 ARG A CA 1
ATOM 724 C C . ARG A 1 86 ? -14.526 5.867 4.759 1.00 87.62 86 ARG A C 1
ATOM 726 O O . ARG A 1 86 ? -14.491 7.047 4.417 1.00 87.62 86 ARG A O 1
ATOM 733 N N . ILE A 1 87 ? -13.453 5.082 4.710 1.00 91.50 87 ILE A N 1
ATOM 734 C CA . ILE A 1 87 ? -12.167 5.511 4.154 1.00 91.50 87 ILE A CA 1
ATOM 735 C C . ILE A 1 87 ? -12.288 5.501 2.632 1.00 91.50 87 ILE A C 1
ATOM 737 O O . ILE A 1 87 ? -12.886 4.584 2.073 1.00 91.50 87 ILE A O 1
ATOM 741 N N . SER A 1 88 ? -11.722 6.499 1.946 1.00 93.50 88 SER A N 1
ATOM 742 C CA . SER A 1 88 ? -11.801 6.548 0.482 1.00 93.50 88 SER A CA 1
ATOM 743 C C . SER A 1 88 ? -11.219 5.265 -0.141 1.00 93.50 88 SER A C 1
ATOM 745 O O . SER A 1 88 ? -10.183 4.790 0.338 1.00 93.50 88 SER A O 1
ATOM 747 N N . PRO A 1 89 ? -11.823 4.699 -1.204 1.00 95.31 89 PRO A N 1
ATOM 748 C CA . PRO A 1 89 ? -11.325 3.454 -1.792 1.00 95.31 89 PRO A CA 1
ATOM 749 C C . PRO A 1 89 ? -9.861 3.550 -2.247 1.00 95.31 89 PRO A C 1
ATOM 751 O O . PRO A 1 89 ? -9.101 2.599 -2.094 1.00 95.31 89 PRO A O 1
ATOM 754 N N . LEU A 1 90 ? -9.422 4.722 -2.725 1.00 96.94 90 LEU A N 1
ATOM 755 C CA . LEU A 1 90 ? -8.023 4.950 -3.099 1.00 96.94 90 LEU A CA 1
ATOM 756 C C . LEU A 1 90 ? -7.095 4.928 -1.876 1.00 96.94 90 LEU A C 1
ATOM 758 O O . LEU A 1 90 ? -6.030 4.317 -1.921 1.00 96.94 90 LEU A O 1
ATOM 762 N N . THR A 1 91 ? -7.503 5.545 -0.764 1.00 96.94 91 THR A N 1
ATOM 763 C CA . THR A 1 91 ? -6.748 5.492 0.497 1.00 96.94 91 THR A CA 1
ATOM 764 C C . THR A 1 91 ? -6.618 4.044 0.990 1.00 96.94 91 THR A C 1
ATOM 766 O O . THR A 1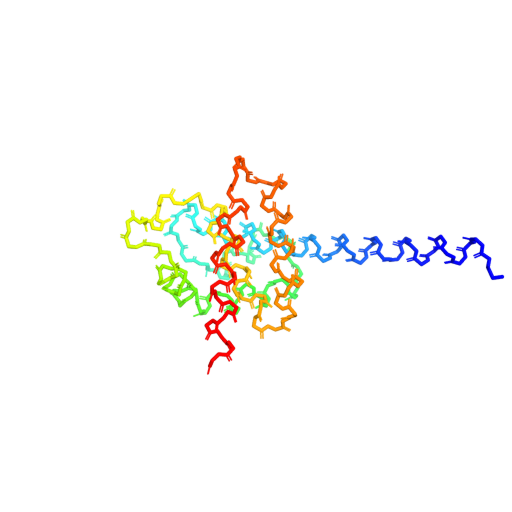 91 ? -5.535 3.640 1.413 1.00 96.94 91 THR A O 1
ATOM 769 N N . ARG A 1 92 ? -7.685 3.238 0.886 1.00 96.31 92 ARG A N 1
ATOM 770 C CA . ARG A 1 92 ? -7.672 1.806 1.247 1.00 96.31 92 ARG A CA 1
ATOM 771 C C . ARG A 1 92 ? -6.721 1.012 0.352 1.00 96.31 92 ARG A C 1
ATOM 773 O O . ARG A 1 92 ? -5.889 0.272 0.869 1.00 96.31 92 ARG A O 1
ATOM 780 N N . ALA A 1 93 ? -6.752 1.252 -0.957 1.00 97.44 93 ALA A N 1
ATOM 781 C CA . ALA A 1 93 ? -5.847 0.618 -1.911 1.00 97.44 93 ALA A CA 1
ATOM 782 C C . ALA A 1 93 ? -4.365 0.924 -1.644 1.00 97.44 93 ALA A C 1
ATOM 784 O O . ALA A 1 93 ? -3.526 0.025 -1.693 1.00 97.44 93 ALA A O 1
ATOM 785 N N . ILE A 1 94 ? -4.042 2.177 -1.307 1.00 98.38 94 ILE A N 1
ATOM 786 C CA . ILE A 1 94 ? -2.680 2.583 -0.928 1.00 98.38 94 ILE A CA 1
ATOM 787 C C . ILE A 1 94 ? -2.223 1.849 0.341 1.00 98.38 94 ILE A C 1
ATOM 789 O O . ILE A 1 94 ? -1.077 1.409 0.409 1.00 98.38 94 ILE A O 1
ATOM 793 N N . ILE A 1 95 ? -3.101 1.696 1.338 1.00 97.81 95 ILE A N 1
ATOM 794 C CA . ILE A 1 95 ? -2.783 0.963 2.573 1.00 97.81 95 ILE A CA 1
ATOM 795 C C . ILE A 1 95 ? -2.529 -0.515 2.270 1.00 97.81 95 ILE A C 1
ATOM 797 O O . ILE A 1 95 ? -1.477 -1.017 2.653 1.00 97.81 95 ILE A O 1
ATOM 801 N N . ILE A 1 96 ? -3.431 -1.184 1.543 1.00 97.56 96 ILE A N 1
ATOM 802 C CA . ILE A 1 96 ? -3.298 -2.608 1.185 1.00 97.56 96 ILE A CA 1
ATOM 803 C C . ILE A 1 96 ? -1.981 -2.854 0.440 1.00 97.56 96 ILE A C 1
ATOM 805 O O . ILE A 1 96 ? -1.214 -3.748 0.798 1.00 97.56 96 ILE A O 1
ATOM 809 N N . TYR A 1 97 ? -1.677 -2.027 -0.564 1.00 98.38 97 TYR A N 1
ATOM 810 C CA . TYR A 1 97 ? -0.423 -2.152 -1.299 1.00 98.38 97 TYR A CA 1
ATOM 811 C C . TYR A 1 97 ? 0.801 -1.894 -0.410 1.00 98.38 97 TYR A C 1
ATOM 813 O O . TYR A 1 97 ? 1.788 -2.624 -0.488 1.00 98.38 97 TYR A O 1
ATOM 821 N N . GLY A 1 98 ? 0.732 -0.887 0.466 1.00 98.25 98 GLY A N 1
ATOM 822 C CA . GLY A 1 98 ? 1.787 -0.588 1.429 1.00 98.25 98 GLY A CA 1
ATOM 823 C C . GLY A 1 98 ? 2.056 -1.740 2.399 1.00 98.25 98 GLY A C 1
ATOM 824 O O . GLY A 1 98 ? 3.217 -2.049 2.661 1.00 98.25 98 GLY A O 1
ATOM 825 N N . GLU A 1 99 ? 1.008 -2.401 2.901 1.00 97.62 99 GLU A N 1
ATOM 826 C CA . GLU A 1 99 ? 1.134 -3.589 3.751 1.00 97.62 99 GLU A CA 1
ATOM 827 C C . GLU A 1 99 ? 1.852 -4.724 3.015 1.00 97.62 99 GLU A C 1
ATOM 829 O O . GLU A 1 99 ? 2.822 -5.268 3.543 1.00 97.62 99 GLU A O 1
ATOM 834 N N . TYR A 1 100 ? 1.431 -5.035 1.785 1.00 97.81 100 TYR A N 1
ATOM 835 C CA . TYR A 1 100 ? 2.076 -6.050 0.950 1.00 97.81 100 TYR A CA 1
ATOM 836 C C . TYR A 1 100 ? 3.549 -5.713 0.668 1.00 97.81 100 TYR A C 1
ATOM 838 O O . TYR A 1 100 ? 4.436 -6.544 0.875 1.00 97.81 100 TYR A O 1
ATOM 846 N N . GLU A 1 101 ? 3.844 -4.490 0.219 1.00 97.81 101 GLU A N 1
ATOM 847 C CA . GLU A 1 101 ? 5.195 -4.117 -0.207 1.00 97.81 101 GLU A CA 1
ATOM 848 C C . GLU A 1 101 ? 6.191 -4.153 0.970 1.00 97.81 101 GLU A C 1
ATOM 850 O O . GLU A 1 101 ? 7.350 -4.543 0.788 1.00 97.81 101 GLU A O 1
ATOM 855 N N . MET A 1 102 ? 5.741 -3.833 2.192 1.00 96.50 102 MET A N 1
ATOM 856 C CA . MET A 1 102 ? 6.548 -3.901 3.423 1.00 96.50 102 MET A CA 1
ATOM 857 C C . MET A 1 102 ? 6.955 -5.310 3.844 1.00 96.50 102 MET A C 1
ATOM 859 O O . MET A 1 102 ? 7.888 -5.445 4.639 1.00 96.50 102 MET A O 1
ATOM 863 N N . LEU A 1 103 ? 6.289 -6.352 3.343 1.00 95.56 103 LEU A N 1
ATOM 864 C CA . LEU A 1 103 ? 6.682 -7.735 3.626 1.00 95.56 103 LEU A CA 1
ATOM 865 C C . LEU A 1 103 ? 8.020 -8.094 2.967 1.00 95.56 103 LEU A C 1
ATOM 867 O O . LEU A 1 103 ? 8.722 -8.982 3.445 1.00 95.56 103 LEU A O 1
ATOM 871 N N . HIS A 1 104 ? 8.388 -7.386 1.897 1.00 94.69 104 HIS A N 1
ATOM 872 C CA . HIS A 1 104 ? 9.532 -7.728 1.051 1.00 94.69 104 HIS A CA 1
ATOM 873 C C . HIS A 1 104 ? 10.571 -6.603 0.934 1.00 94.69 104 HIS A C 1
ATOM 875 O O . HIS A 1 104 ? 11.650 -6.823 0.388 1.00 94.69 104 HIS A O 1
ATOM 881 N N . ASN A 1 105 ? 10.267 -5.400 1.430 1.00 95.38 105 ASN A N 1
ATOM 882 C CA . ASN A 1 105 ? 11.098 -4.207 1.259 1.00 95.38 105 ASN A CA 1
ATOM 883 C C . ASN A 1 105 ? 11.332 -3.462 2.579 1.00 95.38 105 ASN A C 1
ATOM 885 O O . ASN A 1 105 ? 10.684 -3.717 3.595 1.00 95.38 105 ASN A O 1
ATOM 889 N N . ASP A 1 106 ? 12.262 -2.502 2.557 1.00 96.50 106 ASP A N 1
ATOM 890 C CA . ASP A 1 106 ? 12.517 -1.640 3.711 1.00 96.50 106 ASP A CA 1
ATOM 891 C C . ASP A 1 106 ? 11.260 -0.848 4.103 1.00 96.50 106 ASP A C 1
ATOM 893 O O . ASP A 1 106 ? 10.700 -0.082 3.315 1.00 96.50 106 ASP A O 1
ATOM 897 N N . LYS A 1 107 ? 10.839 -1.021 5.357 1.00 96.56 107 LYS A N 1
ATOM 898 C CA . LYS A 1 107 ? 9.578 -0.486 5.878 1.00 96.56 107 LYS A CA 1
ATOM 899 C C . LYS A 1 107 ? 9.527 1.039 5.799 1.00 96.56 107 LYS A C 1
ATOM 901 O O . LYS A 1 107 ? 8.505 1.597 5.408 1.00 96.56 107 LYS A O 1
ATOM 906 N N . LEU A 1 108 ? 10.630 1.719 6.124 1.00 96.81 108 LEU A N 1
ATOM 907 C CA . LEU A 1 108 ? 10.692 3.182 6.094 1.00 96.81 108 LEU A CA 1
ATOM 908 C C . LEU A 1 108 ? 10.599 3.702 4.660 1.00 96.81 108 LEU A C 1
ATOM 910 O O . LEU A 1 108 ? 9.926 4.703 4.413 1.00 96.81 108 LEU A O 1
ATOM 914 N N . VAL A 1 109 ? 11.249 3.030 3.708 1.00 96.94 109 VAL A N 1
ATOM 915 C CA . VAL A 1 109 ? 11.139 3.378 2.286 1.00 96.94 109 VAL A CA 1
ATOM 916 C C . VAL A 1 109 ? 9.696 3.235 1.810 1.00 96.94 109 VAL A C 1
ATOM 918 O O . VAL A 1 109 ? 9.166 4.185 1.235 1.00 96.94 109 VAL A O 1
ATOM 921 N N . VAL A 1 110 ? 9.036 2.108 2.093 1.00 98.19 110 VAL A N 1
ATOM 922 C CA . VAL A 1 110 ? 7.654 1.880 1.643 1.00 98.19 110 VAL A CA 1
ATOM 923 C C . VAL A 1 110 ? 6.691 2.903 2.251 1.00 98.19 110 VAL A C 1
ATOM 925 O O . VAL A 1 110 ? 5.926 3.516 1.509 1.00 98.19 110 VAL A O 1
ATOM 928 N N . ILE A 1 111 ? 6.766 3.170 3.564 1.00 98.38 111 ILE A N 1
ATOM 929 C CA . ILE A 1 111 ? 5.923 4.191 4.221 1.00 98.38 111 ILE A CA 1
ATOM 930 C C . ILE A 1 111 ? 6.101 5.545 3.529 1.00 98.38 111 ILE A C 1
ATOM 932 O O . ILE A 1 111 ? 5.120 6.194 3.161 1.00 98.38 111 ILE A O 1
ATOM 936 N N . ASN A 1 112 ? 7.350 5.957 3.299 1.00 98.38 112 ASN A N 1
ATOM 937 C CA . ASN A 1 112 ? 7.646 7.230 2.652 1.00 98.38 112 ASN A CA 1
ATOM 938 C C . ASN A 1 112 ? 7.062 7.319 1.236 1.00 98.38 112 ASN A C 1
ATOM 940 O O . ASN A 1 112 ? 6.538 8.370 0.861 1.00 98.38 112 ASN A O 1
ATOM 944 N N . GLU A 1 113 ? 7.131 6.246 0.447 1.00 98.25 113 GLU A N 1
ATOM 945 C CA . GLU A 1 113 ? 6.555 6.221 -0.900 1.00 98.25 113 GLU A CA 1
ATOM 946 C C . GLU A 1 113 ? 5.020 6.241 -0.866 1.00 98.25 113 GLU A C 1
ATOM 948 O O . GLU A 1 113 ? 4.419 7.039 -1.587 1.00 98.25 113 GLU A O 1
ATOM 953 N N . MET A 1 114 ? 4.374 5.480 0.024 1.00 98.50 114 MET A N 1
ATOM 954 C CA . MET A 1 114 ? 2.911 5.504 0.183 1.00 98.50 114 MET A CA 1
ATOM 955 C C . MET A 1 114 ? 2.404 6.880 0.619 1.00 98.50 114 MET A C 1
ATOM 957 O O . MET A 1 114 ? 1.412 7.385 0.090 1.00 98.50 114 MET A O 1
ATOM 961 N N . VAL A 1 115 ? 3.119 7.548 1.528 1.00 98.31 115 VAL A N 1
ATOM 962 C CA . VAL A 1 115 ? 2.807 8.918 1.958 1.00 98.31 115 VAL A CA 1
ATOM 963 C C . VAL A 1 115 ? 2.942 9.910 0.803 1.00 98.31 115 VAL A C 1
ATOM 965 O O . VAL A 1 115 ? 2.081 10.777 0.644 1.00 98.31 115 VAL A O 1
ATOM 968 N N . LYS A 1 116 ? 3.991 9.798 -0.023 1.00 97.88 116 LYS A N 1
ATOM 969 C CA . LYS A 1 116 ? 4.161 10.651 -1.214 1.00 97.88 116 LYS A CA 1
ATOM 970 C C . LYS A 1 116 ? 3.053 10.420 -2.237 1.00 97.88 116 LYS A C 1
ATOM 972 O O . LYS A 1 116 ? 2.497 11.391 -2.737 1.00 97.88 116 LYS A O 1
ATOM 977 N N . ILE A 1 117 ? 2.711 9.162 -2.518 1.00 98.06 117 ILE A N 1
ATOM 978 C CA . ILE A 1 117 ? 1.605 8.809 -3.415 1.00 98.06 117 ILE A CA 1
ATOM 979 C C . ILE A 1 117 ? 0.300 9.407 -2.881 1.00 98.06 117 ILE A C 1
ATOM 981 O O . ILE A 1 117 ? -0.385 10.121 -3.606 1.00 98.06 117 ILE A O 1
ATOM 985 N N . THR A 1 118 ? 0.006 9.233 -1.592 1.00 98.00 118 THR A N 1
ATOM 986 C CA . THR A 1 118 ? -1.210 9.789 -0.979 1.00 98.00 118 THR A CA 1
ATOM 987 C C . THR A 1 118 ? -1.277 11.308 -1.140 1.00 98.00 118 THR A C 1
ATOM 989 O O . THR A 1 118 ? -2.301 11.823 -1.568 1.00 98.00 118 THR A O 1
ATOM 992 N N . LYS A 1 119 ? -0.176 12.031 -0.886 1.00 97.06 119 LYS A N 1
ATOM 993 C CA . LYS A 1 119 ? -0.115 13.495 -1.073 1.00 97.06 119 LYS A CA 1
ATOM 994 C C . LYS A 1 119 ? -0.376 13.946 -2.511 1.00 97.06 119 LYS A C 1
ATOM 996 O O . LYS A 1 119 ? -0.854 15.057 -2.707 1.00 97.06 119 LYS A O 1
ATOM 1001 N N . ASN A 1 120 ? -0.016 13.124 -3.494 1.00 95.56 120 ASN A N 1
ATOM 1002 C CA . ASN A 1 120 ? -0.145 13.472 -4.906 1.00 95.56 120 ASN A CA 1
ATOM 1003 C C . ASN A 1 120 ? -1.533 13.150 -5.476 1.00 95.56 120 ASN A C 1
ATOM 1005 O O . ASN A 1 120 ? -1.964 13.833 -6.400 1.00 95.56 120 ASN A O 1
ATOM 1009 N N . TYR A 1 121 ? -2.205 12.113 -4.963 1.00 94.94 121 TYR A N 1
ATOM 1010 C CA . TYR A 1 121 ? -3.415 11.558 -5.586 1.00 94.94 121 TYR A CA 1
ATOM 1011 C C . TYR A 1 121 ? -4.670 11.593 -4.708 1.00 94.94 121 TYR A C 1
ATOM 1013 O O . TYR A 1 121 ? -5.774 11.516 -5.242 1.00 94.94 121 TYR A O 1
ATOM 1021 N N . VAL A 1 122 ? -4.536 11.709 -3.385 1.00 92.56 122 VAL A N 1
ATOM 1022 C CA . VAL A 1 122 ? -5.676 11.743 -2.462 1.00 92.56 122 VAL A CA 1
ATOM 1023 C C . VAL A 1 122 ? -5.865 13.176 -1.959 1.00 92.56 122 VAL A C 1
ATOM 1025 O O . VAL A 1 122 ? -4.914 13.768 -1.441 1.00 92.56 122 VAL A O 1
ATOM 1028 N N . PRO A 1 123 ? -7.067 13.765 -2.095 1.00 84.00 123 PRO A N 1
ATOM 1029 C CA . PRO A 1 123 ? -7.338 15.081 -1.535 1.00 84.00 123 PRO A CA 1
ATOM 1030 C C . PRO A 1 123 ? -7.275 15.040 0.000 1.00 84.00 123 PRO A C 1
ATOM 1032 O O . PRO A 1 123 ? -7.511 14.008 0.621 1.00 84.00 123 PRO A O 1
ATOM 1035 N N . ASN A 1 124 ? -7.040 16.195 0.626 1.00 86.19 124 ASN A N 1
ATOM 1036 C CA . ASN A 1 124 ? -6.959 16.365 2.085 1.00 86.19 124 ASN A CA 1
ATOM 1037 C C . ASN A 1 124 ? -5.689 15.777 2.734 1.00 86.19 124 ASN A C 1
ATOM 1039 O O . ASN A 1 124 ? -4.683 15.479 2.096 1.00 86.19 124 ASN A O 1
ATOM 1043 N N . ASN A 1 125 ? -5.713 15.682 4.066 1.00 88.25 125 ASN A N 1
ATOM 1044 C CA . ASN A 1 125 ? -4.579 15.265 4.890 1.00 88.25 125 ASN A CA 1
ATOM 1045 C C . ASN A 1 125 ? -4.543 13.746 5.155 1.00 88.25 125 ASN A C 1
ATOM 1047 O O . ASN A 1 125 ? -3.944 13.317 6.146 1.00 88.25 125 ASN A O 1
ATOM 1051 N N . ASP A 1 126 ? -5.140 12.934 4.277 1.00 91.88 126 ASP A N 1
ATOM 1052 C CA . ASP A 1 126 ? -5.202 11.467 4.388 1.00 91.88 126 ASP A CA 1
ATOM 1053 C C . ASP A 1 126 ? -3.814 10.821 4.480 1.00 91.88 126 ASP A C 1
ATOM 1055 O O . ASP A 1 126 ? -3.645 9.779 5.110 1.00 91.88 126 ASP A O 1
ATOM 1059 N N . TYR A 1 127 ? -2.775 11.476 3.957 1.00 95.75 127 TYR A N 1
ATOM 1060 C CA . TYR A 1 127 ? -1.394 11.006 4.085 1.00 95.75 127 TYR A CA 1
ATOM 1061 C C . TYR A 1 127 ? -0.952 10.826 5.549 1.00 95.75 127 TYR A C 1
ATOM 1063 O O . TYR A 1 127 ? -0.105 9.980 5.829 1.00 95.75 127 TYR A O 1
ATOM 1071 N N . LYS A 1 128 ? -1.517 11.592 6.499 1.00 95.12 128 LYS A N 1
ATOM 1072 C CA . LYS A 1 128 ? -1.251 11.416 7.940 1.00 95.12 128 LYS A CA 1
ATOM 1073 C C . LYS A 1 128 ? -1.866 10.119 8.460 1.00 95.12 128 LYS A C 1
ATOM 1075 O O . LYS A 1 128 ? -1.262 9.444 9.291 1.00 95.12 128 LYS A O 1
ATOM 1080 N N . PHE A 1 129 ? -3.058 9.790 7.970 1.00 93.88 129 PHE A N 1
ATOM 1081 C CA . PHE A 1 129 ? -3.754 8.555 8.298 1.00 93.88 129 PHE A CA 1
ATOM 1082 C C . PHE A 1 129 ? -3.008 7.345 7.727 1.00 93.88 129 PHE A C 1
ATOM 1084 O O . PHE A 1 129 ? -2.646 6.456 8.495 1.00 93.88 129 PHE A O 1
ATOM 1091 N N . VAL A 1 130 ? -2.665 7.372 6.433 1.00 96.56 130 VAL A N 1
ATOM 1092 C CA . VAL A 1 130 ? -1.859 6.327 5.775 1.00 96.56 130 VAL A CA 1
ATOM 1093 C C . VAL A 1 130 ? -0.542 6.101 6.517 1.00 96.56 130 VAL A C 1
ATOM 1095 O O . VAL A 1 130 ? -0.224 4.964 6.857 1.00 96.56 130 VAL A O 1
ATOM 1098 N N . ASN A 1 131 ? 0.185 7.175 6.853 1.00 97.19 131 ASN A N 1
ATOM 1099 C CA . ASN A 1 131 ? 1.423 7.073 7.627 1.00 97.19 131 ASN A CA 1
ATOM 1100 C C . ASN A 1 131 ? 1.204 6.334 8.956 1.00 97.19 131 ASN A C 1
ATOM 1102 O O . ASN A 1 131 ? 1.927 5.397 9.272 1.00 97.19 131 ASN A O 1
ATOM 1106 N N . LYS A 1 132 ? 0.184 6.737 9.727 1.00 95.44 132 LYS A N 1
ATOM 1107 C CA . LYS A 1 132 ? -0.107 6.151 11.040 1.00 95.44 132 LYS A CA 1
ATOM 1108 C C . LYS A 1 132 ? -0.462 4.664 10.946 1.00 95.44 132 LYS A C 1
ATOM 1110 O O . LYS A 1 132 ? 0.049 3.882 11.744 1.00 95.44 132 LYS A O 1
ATOM 1115 N N . VAL A 1 133 ? -1.332 4.278 10.010 1.00 95.81 133 VAL A N 1
ATOM 1116 C CA . VAL A 1 133 ? -1.758 2.877 9.842 1.00 95.81 133 VAL A CA 1
ATOM 1117 C C . VAL A 1 133 ? -0.563 2.001 9.476 1.00 95.81 133 VAL A C 1
ATOM 1119 O O . VAL A 1 133 ? -0.324 0.979 10.120 1.00 95.81 13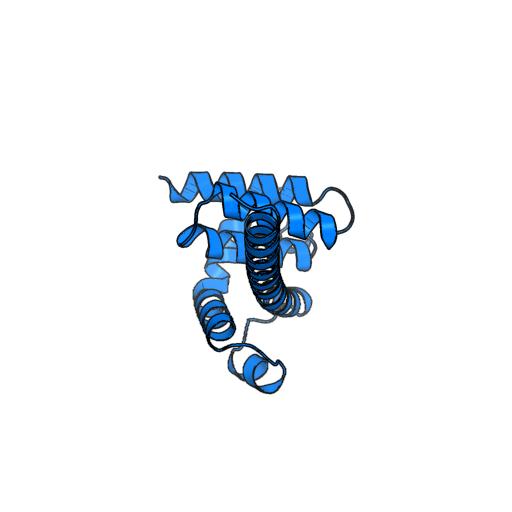3 VAL A O 1
ATOM 1122 N N . LEU A 1 134 ? 0.240 2.439 8.508 1.00 97.38 134 LEU A N 1
ATOM 1123 C CA . LEU A 1 134 ? 1.401 1.682 8.058 1.00 97.38 134 LEU A CA 1
ATOM 1124 C C . LEU A 1 134 ? 2.523 1.618 9.110 1.00 97.38 134 LEU A C 1
ATOM 1126 O O . LEU A 1 134 ? 3.148 0.571 9.268 1.00 97.38 134 LEU A O 1
ATOM 1130 N N . ASP A 1 135 ? 2.728 2.674 9.904 1.00 97.00 135 ASP A N 1
ATOM 1131 C CA . ASP A 1 135 ? 3.625 2.640 11.070 1.00 97.00 135 ASP A CA 1
ATOM 1132 C C . ASP A 1 135 ? 3.183 1.582 12.099 1.00 97.00 135 ASP A C 1
ATOM 1134 O O . ASP A 1 135 ? 4.010 0.891 12.705 1.00 97.00 135 ASP A O 1
ATOM 1138 N N . MET A 1 136 ? 1.873 1.446 12.329 1.00 95.88 136 MET A N 1
ATOM 1139 C CA . MET A 1 136 ? 1.328 0.430 13.233 1.00 95.88 136 MET A CA 1
ATOM 1140 C C . MET A 1 136 ? 1.494 -0.982 12.661 1.00 95.88 136 MET A C 1
ATOM 1142 O O . MET A 1 136 ? 1.873 -1.893 13.402 1.00 95.88 136 MET A O 1
ATOM 1146 N N . PHE A 1 137 ? 1.283 -1.157 11.355 1.00 96.44 137 PHE A N 1
ATOM 1147 C CA . PHE A 1 137 ? 1.534 -2.422 10.664 1.00 96.44 137 PHE A CA 1
ATOM 1148 C C . PHE A 1 137 ? 3.009 -2.834 10.758 1.00 96.44 137 PHE A C 1
ATOM 1150 O O . PHE A 1 137 ? 3.314 -3.942 11.199 1.00 96.44 137 PHE A O 1
ATOM 1157 N N . ALA A 1 138 ? 3.932 -1.914 10.460 1.00 96.06 138 ALA A N 1
ATOM 1158 C CA . ALA A 1 138 ? 5.375 -2.133 10.546 1.00 96.06 138 ALA A CA 1
ATOM 1159 C C . ALA A 1 138 ? 5.818 -2.619 11.939 1.00 96.06 138 ALA A C 1
ATOM 1161 O O . ALA A 1 138 ? 6.664 -3.507 12.054 1.00 96.06 138 ALA A O 1
ATOM 1162 N N . LYS A 1 139 ? 5.220 -2.077 13.010 1.00 94.19 139 LYS A N 1
ATOM 1163 C CA . LYS A 1 139 ? 5.461 -2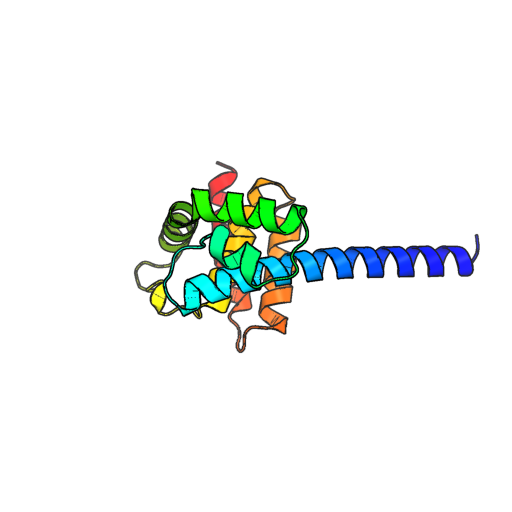.523 14.395 1.00 94.19 139 LYS A CA 1
ATOM 1164 C C . LYS A 1 139 ? 4.888 -3.910 14.686 1.00 94.19 139 LYS A C 1
ATOM 1166 O O . LYS A 1 139 ? 5.456 -4.625 15.507 1.00 94.19 139 LYS A O 1
ATOM 1171 N N . LYS A 1 140 ? 3.773 -4.279 14.051 1.00 92.12 140 LYS A N 1
ATOM 1172 C CA . LYS A 1 140 ? 3.097 -5.569 14.244 1.00 92.12 140 LYS A CA 1
ATOM 1173 C C . LYS A 1 140 ? 3.878 -6.728 13.626 1.00 92.12 140 LYS A C 1
ATOM 1175 O O . LYS A 1 140 ? 3.955 -7.769 14.257 1.00 92.12 140 LYS A O 1
ATOM 1180 N N . ILE A 1 141 ? 4.475 -6.536 12.448 1.00 91.00 141 ILE A N 1
ATOM 1181 C CA . ILE A 1 141 ? 5.248 -7.581 11.744 1.00 91.00 141 ILE A CA 1
ATOM 1182 C C . ILE A 1 141 ? 6.702 -7.727 12.230 1.00 91.00 141 ILE A C 1
ATOM 1184 O O . ILE A 1 141 ? 7.396 -8.645 11.814 1.00 91.00 141 ILE A O 1
ATOM 1188 N N . ASN A 1 142 ? 7.183 -6.808 13.076 1.00 76.12 142 ASN A N 1
ATOM 1189 C CA . ASN A 1 142 ? 8.498 -6.890 13.731 1.00 76.12 142 ASN A CA 1
ATOM 1190 C C . ASN A 1 142 ? 8.459 -7.635 15.082 1.00 76.12 142 ASN A C 1
ATOM 1192 O O . ASN A 1 142 ? 9.497 -7.748 15.733 1.00 76.12 142 ASN A O 1
ATOM 1196 N N . LYS A 1 143 ? 7.276 -8.060 15.534 1.00 51.25 143 LYS A N 1
ATOM 1197 C CA . LYS A 1 143 ? 7.077 -8.889 16.728 1.00 51.25 143 LYS A CA 1
ATOM 1198 C C . LYS A 1 143 ? 6.865 -10.335 16.316 1.00 51.25 143 LYS A C 1
ATOM 1200 O O . LYS A 1 143 ? 7.327 -11.200 17.085 1.00 51.25 143 LYS A O 1
#